Protein AF-A0A7J8VRD4-F1 (afdb_monomer_lite)

Secondary structure (DSSP, 8-state):
-----PPPEEEEEEEPPTT--PPPGGGS-HHHHHHHTTPPEEESSSS-TTEEEEEEEE----------------

Structure (mmCIF, N/CA/C/O backbone):
data_AF-A0A7J8VRD4-F1
#
_entry.id   AF-A0A7J8VRD4-F1
#
loop_
_atom_site.group_PDB
_atom_site.id
_atom_site.type_symbol
_atom_site.label_atom_id
_atom_site.label_alt_id
_atom_site.label_comp_id
_atom_site.label_asym_id
_atom_site.label_entity_id
_atom_site.label_seq_id
_atom_site.pdbx_PDB_ins_code
_atom_site.Cartn_x
_atom_site.Cartn_y
_atom_site.Cartn_z
_atom_site.occupancy
_atom_site.B_iso_or_equiv
_atom_site.auth_seq_id
_atom_site.auth_comp_id
_atom_site.auth_asym_id
_atom_site.auth_atom_id
_atom_site.pdbx_PDB_model_num
ATOM 1 N N . MET A 1 1 ? 17.180 13.076 -35.106 1.00 39.75 1 MET A N 1
ATOM 2 C CA . MET A 1 1 ? 15.960 13.020 -34.270 1.00 39.75 1 MET A CA 1
ATOM 3 C C . MET A 1 1 ? 16.145 11.925 -33.238 1.00 39.75 1 MET A C 1
ATOM 5 O O . MET A 1 1 ? 16.173 10.758 -33.602 1.00 39.75 1 MET A O 1
ATOM 9 N N . ILE A 1 2 ? 16.370 12.291 -31.978 1.00 40.97 2 ILE A N 1
ATOM 10 C CA . ILE A 1 2 ? 16.445 11.315 -30.889 1.00 40.97 2 ILE A CA 1
ATOM 11 C C . ILE A 1 2 ? 14.996 10.950 -30.563 1.00 40.97 2 ILE A C 1
ATOM 13 O O . ILE A 1 2 ? 14.254 11.783 -30.049 1.00 40.97 2 ILE A O 1
ATOM 17 N N . CYS A 1 3 ? 14.560 9.742 -30.921 1.00 44.00 3 CYS A N 1
ATOM 18 C CA . CYS A 1 3 ? 13.262 9.239 -30.484 1.00 44.00 3 CYS A CA 1
ATOM 19 C C . CYS A 1 3 ? 13.305 9.077 -28.962 1.00 44.00 3 CYS A C 1
ATOM 21 O O . CYS A 1 3 ? 13.884 8.118 -28.451 1.00 44.00 3 CYS A O 1
ATOM 23 N N . HIS A 1 4 ? 12.699 10.013 -28.229 1.00 54.91 4 HIS A N 1
ATOM 24 C CA . HIS A 1 4 ? 12.406 9.808 -26.820 1.00 54.91 4 HIS A CA 1
ATOM 25 C C . HIS A 1 4 ? 11.315 8.740 -26.736 1.00 54.91 4 HIS A C 1
ATOM 27 O O . HIS A 1 4 ? 10.127 9.018 -26.875 1.00 54.91 4 HIS A O 1
ATOM 33 N N . VAL A 1 5 ? 11.727 7.489 -26.549 1.00 61.41 5 VAL A N 1
ATOM 34 C CA . VAL A 1 5 ? 10.796 6.394 -26.285 1.00 61.41 5 VAL A CA 1
ATOM 35 C C . VAL A 1 5 ? 10.175 6.682 -24.920 1.00 61.41 5 VAL A C 1
ATOM 37 O O . VAL A 1 5 ? 10.858 6.591 -23.899 1.00 61.41 5 VAL A O 1
ATOM 40 N N . GLN A 1 6 ? 8.920 7.126 -24.894 1.00 61.53 6 GLN A N 1
ATOM 41 C CA . GLN A 1 6 ? 8.214 7.360 -23.642 1.00 61.53 6 GLN A CA 1
ATOM 42 C C . GLN A 1 6 ? 7.853 6.009 -23.032 1.00 61.53 6 GLN A C 1
ATOM 44 O O . GLN A 1 6 ? 7.142 5.188 -23.612 1.00 61.53 6 GLN A O 1
ATOM 49 N N . THR A 1 7 ? 8.418 5.751 -21.861 1.00 68.00 7 THR A N 1
ATOM 50 C CA . THR A 1 7 ? 8.156 4.556 -21.071 1.00 68.00 7 THR A CA 1
ATOM 51 C C . THR A 1 7 ? 6.693 4.568 -20.630 1.00 68.00 7 THR A C 1
ATOM 53 O O . THR A 1 7 ? 6.238 5.532 -20.021 1.00 68.00 7 THR A O 1
ATOM 56 N N . LEU A 1 8 ? 5.953 3.495 -20.922 1.00 73.38 8 LEU A N 1
ATOM 57 C CA . LEU A 1 8 ? 4.570 3.341 -20.468 1.00 73.38 8 LEU A CA 1
ATOM 58 C C . LEU A 1 8 ? 4.526 3.282 -18.936 1.00 73.38 8 LEU A C 1
ATOM 60 O O . LEU A 1 8 ? 5.142 2.405 -18.321 1.00 73.38 8 LEU A O 1
ATOM 64 N N . ASN A 1 9 ? 3.770 4.201 -18.342 1.00 76.00 9 ASN A N 1
ATOM 65 C CA . ASN A 1 9 ? 3.460 4.200 -16.920 1.00 76.00 9 ASN A CA 1
ATOM 66 C C . ASN A 1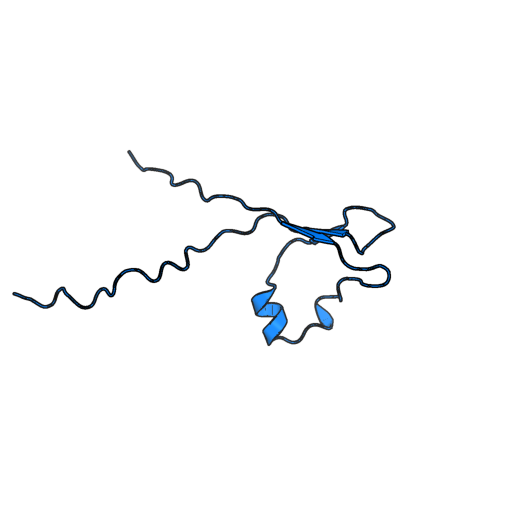 9 ? 2.223 3.327 -16.693 1.00 76.00 9 ASN A C 1
ATOM 68 O O . ASN A 1 9 ? 1.186 3.548 -17.314 1.00 76.00 9 ASN A O 1
ATOM 72 N N . VAL A 1 10 ? 2.335 2.324 -15.822 1.00 78.69 10 VAL A N 1
ATOM 73 C CA . VAL A 1 10 ? 1.223 1.437 -15.455 1.00 78.69 10 VAL A CA 1
ATOM 74 C C . VAL A 1 10 ? 0.912 1.616 -13.973 1.00 78.69 10 VAL A C 1
ATOM 76 O O . VAL A 1 10 ? 1.832 1.647 -13.158 1.00 78.69 10 VAL A O 1
ATOM 79 N N . GLY A 1 11 ? -0.370 1.731 -13.630 1.00 79.88 11 GLY A N 1
ATOM 80 C CA . GLY A 1 11 ? -0.865 1.694 -12.251 1.00 79.88 11 GLY A CA 1
ATOM 81 C C . GLY A 1 11 ? -1.669 0.421 -11.984 1.00 79.88 11 GLY A C 1
ATOM 82 O O . GLY A 1 11 ? -2.203 -0.177 -12.921 1.00 79.88 11 GLY A O 1
ATOM 83 N N . VAL A 1 12 ? -1.739 -0.000 -10.720 1.00 84.00 12 VAL A N 1
ATOM 84 C CA . VAL A 1 12 ? -2.534 -1.161 -10.278 1.00 84.00 12 VAL A CA 1
ATOM 85 C C . VAL A 1 12 ? -3.295 -0.799 -9.005 1.00 84.00 12 VAL A C 1
ATOM 87 O O . VAL A 1 12 ? -2.746 -0.141 -8.124 1.00 84.00 12 VAL A O 1
ATOM 90 N N . VAL A 1 13 ? -4.546 -1.251 -8.900 1.00 84.75 13 VAL A N 1
ATOM 91 C CA . VAL A 1 13 ? -5.338 -1.185 -7.666 1.00 84.75 13 VAL A CA 1
ATOM 92 C C . VAL A 1 13 ? -5.455 -2.596 -7.105 1.00 84.75 13 VAL A C 1
ATOM 94 O O . VAL A 1 13 ? -5.891 -3.508 -7.807 1.00 84.75 13 VAL A O 1
ATOM 97 N N . LEU A 1 14 ? -5.039 -2.778 -5.855 1.00 84.19 14 LEU A N 1
ATOM 98 C CA . LEU A 1 14 ? -5.156 -4.033 -5.126 1.00 84.19 14 LEU A CA 1
ATOM 99 C C . LEU A 1 14 ? -6.284 -3.901 -4.103 1.00 84.19 14 LEU A C 1
ATOM 101 O O . LEU A 1 14 ? -6.266 -3.004 -3.262 1.00 84.19 14 LEU A O 1
ATOM 105 N N . ILE A 1 15 ? -7.259 -4.802 -4.187 1.00 87.88 15 ILE A N 1
ATOM 106 C CA . ILE A 1 15 ? -8.381 -4.882 -3.253 1.00 87.88 15 ILE A CA 1
ATOM 107 C C . ILE A 1 15 ? -8.197 -6.161 -2.448 1.00 87.88 15 ILE A C 1
ATOM 109 O O . ILE A 1 15 ? -8.217 -7.258 -3.009 1.00 87.88 15 ILE A O 1
ATOM 113 N N . LEU A 1 16 ? -7.976 -6.013 -1.147 1.00 86.81 16 LEU A N 1
ATOM 114 C CA . LEU A 1 16 ? -7.845 -7.123 -0.213 1.00 86.81 16 LEU A CA 1
ATOM 115 C C . LEU A 1 16 ? -9.185 -7.390 0.492 1.00 86.81 16 LEU A C 1
ATOM 117 O O . LEU A 1 16 ? -9.980 -6.460 0.658 1.00 86.81 16 LEU A O 1
ATOM 121 N N . PRO A 1 17 ? -9.439 -8.634 0.939 1.00 88.44 17 PRO A N 1
ATOM 122 C CA . PRO A 1 17 ? -10.573 -8.941 1.802 1.00 88.44 17 PRO A CA 1
ATOM 123 C C . PRO A 1 17 ? -10.540 -8.113 3.089 1.00 88.44 17 PRO A C 1
ATOM 125 O O . PRO A 1 17 ? -9.483 -7.645 3.525 1.00 88.44 17 PRO A O 1
ATOM 128 N N . GLU A 1 18 ? -11.697 -7.950 3.718 1.00 83.06 18 GLU A N 1
ATOM 129 C CA . GLU A 1 18 ? -11.814 -7.244 4.992 1.00 83.06 18 GLU A CA 1
ATOM 130 C C . GLU A 1 18 ? -10.937 -7.901 6.079 1.00 83.06 18 GLU A C 1
ATOM 132 O O . GLU A 1 18 ? -10.799 -9.122 6.128 1.00 83.06 18 GLU A O 1
ATOM 137 N N . GLY A 1 19 ? -10.274 -7.085 6.906 1.00 82.75 19 GLY A N 1
ATOM 138 C CA . GLY A 1 19 ? -9.305 -7.540 7.917 1.00 82.75 19 GLY A CA 1
ATOM 139 C C . GLY A 1 19 ? -7.858 -7.739 7.433 1.00 82.75 19 GLY A C 1
ATOM 140 O O . GLY A 1 19 ? -6.970 -7.930 8.259 1.00 82.75 19 GLY A O 1
ATOM 141 N N . PHE A 1 20 ? -7.585 -7.650 6.126 1.00 84.44 20 PHE A N 1
ATOM 142 C CA . PHE A 1 20 ? -6.218 -7.690 5.591 1.00 84.44 20 PHE A CA 1
ATOM 143 C C . PHE A 1 20 ? -5.621 -6.291 5.417 1.00 84.44 20 PHE A C 1
ATOM 145 O O . PHE A 1 20 ? -6.205 -5.423 4.773 1.00 84.44 20 PHE A O 1
ATOM 152 N N . GLU A 1 21 ? -4.403 -6.100 5.917 1.00 81.81 21 GLU A N 1
ATOM 153 C CA . GLU A 1 21 ? -3.630 -4.870 5.736 1.00 81.81 21 GLU A CA 1
ATOM 154 C C . GLU A 1 21 ? -2.215 -5.192 5.250 1.00 81.81 21 GLU A C 1
ATOM 156 O O . GLU A 1 21 ? -1.684 -6.281 5.490 1.00 81.81 21 GLU A O 1
ATOM 161 N N . LEU A 1 22 ? -1.584 -4.234 4.565 1.00 78.56 22 LEU A N 1
ATOM 162 C CA . LEU A 1 22 ? -0.167 -4.343 4.238 1.00 78.56 22 LEU A CA 1
ATOM 163 C C . LEU A 1 22 ? 0.672 -4.337 5.514 1.00 78.56 22 LEU A C 1
ATOM 165 O O . LEU A 1 22 ? 0.512 -3.492 6.394 1.00 78.56 22 LEU A O 1
ATOM 169 N N . VAL A 1 23 ? 1.616 -5.268 5.574 1.00 82.19 23 VAL A N 1
ATOM 170 C CA . VAL A 1 23 ? 2.566 -5.353 6.677 1.00 82.19 23 VAL A CA 1
ATOM 171 C C . VAL A 1 23 ? 3.650 -4.289 6.501 1.00 82.19 23 VAL A C 1
ATOM 173 O O . VAL A 1 23 ? 4.146 -4.082 5.393 1.00 82.19 23 VAL A O 1
ATOM 176 N N . SER A 1 24 ? 4.055 -3.643 7.599 1.00 74.88 24 SER A N 1
ATOM 177 C CA . SER A 1 24 ? 5.178 -2.702 7.604 1.00 74.88 24 SER A CA 1
ATOM 178 C C . SER A 1 24 ? 6.446 -3.318 6.990 1.00 74.88 24 SER A C 1
ATOM 180 O O . SER A 1 24 ? 6.742 -4.491 7.252 1.00 74.88 24 SER A O 1
ATOM 182 N N . PRO A 1 25 ? 7.238 -2.537 6.230 1.00 71.44 25 PRO A N 1
ATOM 183 C CA . PRO A 1 25 ? 8.415 -3.028 5.510 1.00 71.44 25 PRO A CA 1
ATOM 184 C C . PRO A 1 25 ? 9.504 -3.619 6.417 1.00 71.44 25 PRO A C 1
ATOM 186 O O . PRO A 1 25 ? 10.334 -4.393 5.939 1.00 71.44 25 PRO A O 1
ATOM 189 N N . ASP A 1 26 ? 9.495 -3.299 7.712 1.00 78.25 26 ASP A N 1
ATOM 190 C CA . ASP A 1 26 ? 10.414 -3.840 8.721 1.00 78.25 26 ASP A CA 1
ATOM 191 C C . ASP A 1 26 ? 10.156 -5.312 9.067 1.00 78.25 26 ASP A C 1
ATOM 193 O O . ASP A 1 26 ? 11.064 -6.014 9.501 1.00 78.25 26 ASP A O 1
ATOM 197 N N . ARG A 1 27 ? 8.932 -5.811 8.851 1.00 83.56 27 ARG A N 1
ATOM 198 C CA . ARG A 1 27 ? 8.565 -7.213 9.126 1.00 83.56 27 ARG A CA 1
ATOM 199 C C . ARG A 1 27 ? 8.693 -8.114 7.893 1.00 83.56 27 ARG A C 1
ATOM 201 O O . ARG A 1 27 ? 8.405 -9.306 7.962 1.00 83.56 27 ARG A O 1
ATOM 208 N N . ILE A 1 28 ? 9.095 -7.556 6.751 1.00 82.12 28 ILE A N 1
ATOM 209 C CA . ILE A 1 28 ? 9.216 -8.280 5.485 1.00 82.12 28 ILE A CA 1
ATOM 210 C C . ILE A 1 28 ? 10.626 -8.864 5.374 1.00 82.12 28 ILE A C 1
ATOM 212 O O . ILE A 1 28 ? 11.621 -8.151 5.479 1.00 82.12 28 ILE A O 1
ATOM 216 N N . SER A 1 29 ? 10.719 -10.171 5.108 1.00 82.69 29 SER A N 1
ATOM 217 C CA . SER A 1 29 ? 12.008 -10.835 4.862 1.00 82.69 29 SER A CA 1
ATOM 218 C C . SER A 1 29 ? 12.804 -10.155 3.726 1.00 82.69 29 SER A C 1
ATOM 220 O O . SER A 1 29 ? 12.204 -9.694 2.748 1.00 82.69 29 SER A O 1
ATOM 222 N N . PRO A 1 30 ? 14.150 -10.139 3.780 1.00 81.25 30 PRO A N 1
ATOM 223 C CA . PRO A 1 30 ? 14.988 -9.414 2.816 1.00 81.25 30 PRO A CA 1
ATOM 224 C C . PRO A 1 30 ? 14.729 -9.828 1.358 1.00 81.25 30 PRO A C 1
ATOM 226 O O . PRO A 1 30 ? 14.655 -8.982 0.470 1.00 81.25 30 PRO A O 1
ATOM 229 N N . LYS A 1 31 ? 14.459 -11.119 1.124 1.00 81.31 31 LYS A N 1
ATOM 230 C CA . LYS A 1 31 ? 14.129 -11.671 -0.199 1.00 81.31 31 LYS A CA 1
ATOM 231 C C . LYS A 1 31 ? 12.812 -11.137 -0.777 1.00 81.31 31 LYS A C 1
ATOM 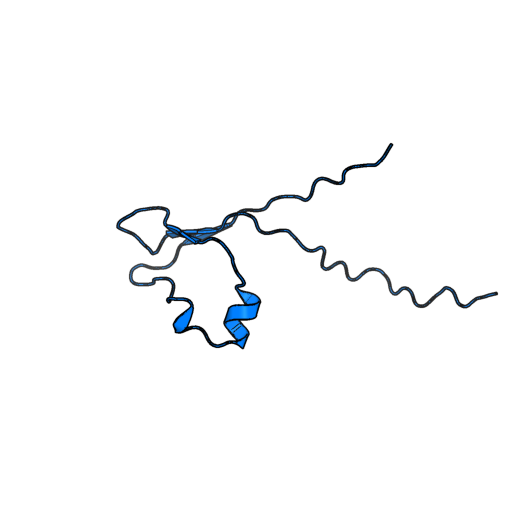233 O O . LYS A 1 31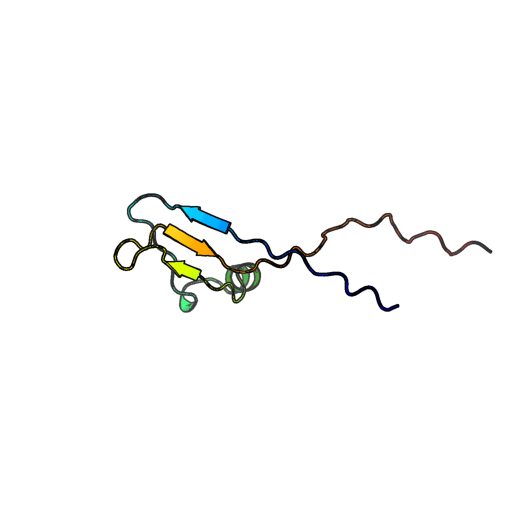 ? 12.680 -11.002 -1.991 1.00 81.31 31 LYS A O 1
ATOM 238 N N . MET A 1 32 ? 11.813 -10.874 0.067 1.00 78.44 32 MET A N 1
ATOM 239 C CA . MET A 1 32 ? 10.538 -10.293 -0.375 1.00 78.44 32 MET A CA 1
ATOM 240 C C . MET A 1 32 ? 10.631 -8.774 -0.521 1.00 78.44 32 MET A 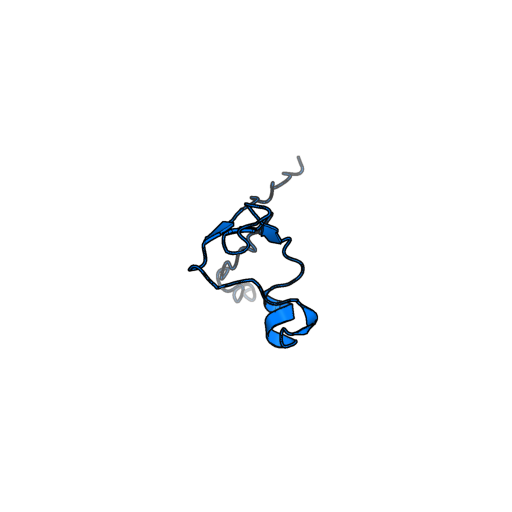C 1
ATOM 242 O O . MET A 1 32 ? 10.045 -8.218 -1.448 1.00 78.44 32 MET A O 1
ATOM 246 N N . LYS A 1 33 ? 11.420 -8.118 0.335 1.00 78.81 33 LYS A N 1
ATOM 247 C CA . LYS A 1 33 ? 11.668 -6.674 0.280 1.00 78.81 33 LYS A CA 1
ATOM 248 C C . LYS A 1 33 ? 12.299 -6.250 -1.049 1.00 78.81 33 LYS A C 1
ATOM 250 O O . LYS A 1 33 ? 11.875 -5.257 -1.625 1.00 78.81 33 LYS A O 1
ATOM 255 N N . GLU A 1 34 ? 13.227 -7.041 -1.587 1.00 79.12 34 GLU A N 1
ATOM 256 C CA . GLU A 1 34 ? 13.837 -6.784 -2.902 1.00 79.12 34 GLU A CA 1
ATOM 257 C C . GLU A 1 34 ? 12.826 -6.884 -4.061 1.00 79.12 34 GLU A C 1
ATOM 259 O O . GLU A 1 34 ? 12.860 -6.081 -4.991 1.00 79.12 34 GLU A O 1
ATOM 264 N N . LYS A 1 35 ? 11.879 -7.831 -3.987 1.00 76.19 35 LYS A N 1
ATOM 265 C CA . LYS A 1 35 ? 10.825 -8.001 -5.003 1.00 76.19 35 LYS A CA 1
ATOM 266 C C . LYS A 1 35 ? 9.772 -6.895 -4.966 1.00 76.19 35 LYS A C 1
ATOM 268 O O . LYS A 1 35 ? 9.232 -6.544 -6.011 1.00 76.19 35 LYS A O 1
ATOM 273 N N . ILE A 1 36 ? 9.458 -6.396 -3.773 1.00 76.06 36 ILE A N 1
ATOM 274 C CA . ILE A 1 36 ? 8.490 -5.313 -3.566 1.00 76.06 36 ILE A CA 1
ATOM 275 C C . ILE A 1 36 ? 9.141 -3.951 -3.862 1.00 76.06 36 ILE A C 1
ATOM 277 O O . ILE A 1 36 ? 8.487 -3.058 -4.392 1.00 76.06 36 ILE A O 1
ATOM 281 N N . GLY A 1 37 ? 10.440 -3.793 -3.600 1.00 72.31 37 GLY A N 1
ATOM 282 C CA . GLY A 1 37 ? 11.162 -2.541 -3.828 1.00 72.31 37 GLY A CA 1
ATOM 283 C C . GLY A 1 37 ? 10.536 -1.341 -3.099 1.00 72.31 37 GLY A C 1
ATOM 284 O O . GLY A 1 37 ? 9.778 -1.496 -2.145 1.00 72.31 37 GLY A O 1
ATOM 285 N N . ASN A 1 38 ? 10.832 -0.128 -3.576 1.00 72.81 38 ASN A N 1
ATOM 286 C CA . ASN A 1 38 ? 10.245 1.125 -3.076 1.00 72.81 38 ASN A CA 1
ATOM 287 C C . ASN A 1 38 ? 8.942 1.483 -3.819 1.00 72.81 38 ASN A C 1
ATOM 289 O O . ASN A 1 38 ? 8.778 2.613 -4.282 1.00 72.81 38 ASN A O 1
ATOM 293 N N . LEU A 1 39 ? 8.030 0.522 -3.996 1.00 74.94 39 LEU A N 1
ATOM 294 C CA . LEU A 1 39 ? 6.718 0.817 -4.579 1.00 74.94 39 LEU A CA 1
ATOM 295 C C . LEU A 1 39 ? 5.935 1.750 -3.636 1.00 74.94 39 LEU A C 1
ATOM 297 O O . LEU A 1 39 ? 5.772 1.421 -2.459 1.00 74.94 39 LEU A O 1
ATOM 301 N N . PRO A 1 40 ? 5.448 2.909 -4.115 1.00 73.44 40 PRO A N 1
ATOM 302 C CA . PRO A 1 40 ? 4.607 3.772 -3.305 1.00 73.44 40 PRO A CA 1
ATOM 303 C C . PRO A 1 40 ? 3.216 3.144 -3.183 1.00 73.44 40 PRO A C 1
ATOM 305 O O . PRO A 1 40 ? 2.497 2.999 -4.176 1.00 73.44 40 PRO A O 1
ATOM 308 N N . PHE A 1 41 ? 2.843 2.785 -1.957 1.00 80.62 41 PHE A N 1
ATOM 309 C CA . PHE A 1 41 ? 1.494 2.346 -1.618 1.00 80.62 41 PHE A CA 1
ATOM 310 C C . PHE A 1 41 ? 0.707 3.531 -1.079 1.00 80.62 41 PHE A C 1
ATOM 312 O O . PHE A 1 41 ? 1.113 4.165 -0.104 1.00 80.62 41 PHE A O 1
ATOM 319 N N . GLN A 1 42 ? -0.418 3.829 -1.715 1.00 83.38 42 GLN A N 1
ATOM 320 C CA . GLN A 1 42 ? -1.365 4.818 -1.223 1.00 83.38 42 GLN A CA 1
ATOM 321 C C . GLN A 1 42 ? -2.654 4.107 -0.833 1.00 83.38 42 GLN A C 1
ATOM 323 O O . GLN A 1 42 ? -3.200 3.323 -1.609 1.00 83.38 42 GLN A O 1
ATOM 328 N N . ASN A 1 43 ? -3.147 4.379 0.371 1.00 85.25 43 ASN A N 1
ATOM 329 C CA . ASN A 1 43 ? -4.462 3.899 0.772 1.00 85.25 43 ASN A CA 1
ATOM 330 C C . ASN A 1 43 ? -5.519 4.693 0.007 1.00 85.25 43 ASN A C 1
ATOM 332 O O . ASN A 1 43 ? -5.469 5.922 -0.022 1.00 85.25 43 ASN A O 1
ATOM 336 N N . TYR A 1 44 ? -6.490 4.000 -0.580 1.00 82.12 44 TYR A N 1
ATOM 337 C CA . TYR A 1 44 ? -7.602 4.661 -1.265 1.00 82.12 44 TYR A CA 1
ATOM 338 C C . TYR A 1 44 ? -8.526 5.400 -0.285 1.00 82.12 44 TYR A C 1
ATOM 340 O O . TYR A 1 44 ? -9.128 6.410 -0.636 1.00 82.12 44 TYR A O 1
ATOM 348 N N . HIS A 1 45 ? -8.629 4.911 0.955 1.00 83.69 45 HIS A N 1
ATOM 349 C CA . HIS A 1 45 ? -9.460 5.501 1.998 1.00 83.69 45 HIS A CA 1
ATOM 350 C C . HIS A 1 45 ? -8.673 5.622 3.314 1.00 83.69 45 HIS A C 1
ATOM 352 O O . HIS A 1 45 ? -7.952 4.689 3.670 1.00 83.69 45 HIS A O 1
ATOM 358 N N . PRO A 1 46 ? -8.830 6.714 4.088 1.00 79.19 46 PRO A N 1
ATOM 359 C CA . PRO A 1 46 ? -8.083 6.918 5.334 1.00 79.19 46 PRO A CA 1
ATOM 360 C C . PRO A 1 46 ? -8.397 5.872 6.412 1.00 79.19 46 PRO A C 1
ATOM 362 O O . PRO A 1 46 ? -7.516 5.499 7.180 1.00 79.19 46 PRO A O 1
ATOM 365 N N . THR A 1 47 ? -9.635 5.369 6.458 1.00 79.88 47 THR A N 1
ATOM 366 C CA . THR A 1 47 ? -10.064 4.371 7.457 1.00 79.88 47 THR A CA 1
ATOM 367 C C . THR A 1 47 ? -10.069 2.928 6.950 1.00 79.88 47 THR A C 1
ATOM 369 O O . THR A 1 47 ? -10.082 2.014 7.766 1.00 79.88 47 THR A O 1
ATOM 372 N N . LYS A 1 48 ? -10.049 2.695 5.627 1.00 77.44 48 LYS A N 1
ATOM 373 C CA . LYS A 1 48 ? -10.052 1.344 5.037 1.00 77.44 48 LYS A CA 1
ATOM 374 C C . LYS A 1 48 ? -8.716 1.092 4.349 1.00 77.44 48 LYS A C 1
ATOM 376 O O . LYS A 1 48 ? -8.502 1.528 3.220 1.00 77.44 48 LYS A O 1
ATOM 381 N N . LYS A 1 49 ? -7.826 0.372 5.030 1.00 79.62 49 LYS A N 1
ATOM 382 C CA . LYS A 1 49 ? -6.466 0.061 4.552 1.00 79.62 49 LYS A CA 1
ATOM 383 C C . LYS A 1 49 ? -6.398 -1.143 3.598 1.00 79.62 49 LYS A C 1
ATOM 385 O O . LYS A 1 49 ? -5.330 -1.482 3.104 1.00 79.62 49 LYS A O 1
ATOM 390 N N . ASN A 1 50 ? -7.539 -1.769 3.314 1.00 80.12 50 ASN A N 1
ATOM 391 C CA . ASN A 1 50 ? -7.668 -2.948 2.453 1.00 80.12 50 ASN A CA 1
ATOM 392 C C . ASN A 1 50 ? -7.613 -2.607 0.954 1.00 80.12 50 ASN A C 1
ATOM 394 O O . ASN A 1 50 ? -7.465 -3.500 0.123 1.00 80.12 50 ASN A O 1
ATOM 398 N N . ILE A 1 51 ? -7.762 -1.328 0.595 1.00 82.38 51 ILE A N 1
ATOM 399 C CA . ILE A 1 51 ? -7.760 -0.862 -0.793 1.00 82.38 51 ILE A CA 1
ATOM 400 C C . ILE A 1 51 ? -6.509 -0.024 -1.017 1.00 82.38 51 ILE A C 1
ATOM 402 O O . ILE A 1 51 ? -6.346 1.051 -0.432 1.00 82.38 51 ILE A O 1
ATOM 406 N N . LEU A 1 52 ? -5.639 -0.523 -1.887 1.00 83.62 52 LEU A N 1
ATOM 407 C CA . LEU A 1 52 ? -4.307 0.016 -2.110 1.00 83.62 52 LEU A CA 1
ATOM 408 C C . LEU A 1 52 ? -4.142 0.408 -3.569 1.00 83.62 52 LEU A C 1
ATOM 410 O O . LEU A 1 52 ? -4.345 -0.398 -4.478 1.00 83.62 52 LEU A O 1
ATOM 414 N N . VAL A 1 53 ? -3.731 1.647 -3.788 1.00 83.88 53 VAL A N 1
ATOM 415 C CA . VAL A 1 53 ? -3.346 2.163 -5.095 1.00 83.88 53 VAL A CA 1
ATOM 416 C C . VAL A 1 53 ? -1.826 2.111 -5.185 1.00 83.88 53 VAL A C 1
ATOM 418 O O . VAL A 1 53 ? -1.121 2.689 -4.356 1.00 83.88 53 VAL A O 1
ATOM 421 N N . ILE A 1 54 ? -1.322 1.400 -6.191 1.00 83.25 54 ILE A N 1
ATOM 422 C CA . ILE A 1 54 ? 0.106 1.289 -6.481 1.00 83.25 54 ILE A CA 1
ATOM 423 C C . ILE A 1 54 ? 0.408 2.157 -7.699 1.00 83.25 54 ILE A C 1
ATOM 425 O O . ILE A 1 54 ? -0.059 1.892 -8.814 1.00 83.25 54 ILE A O 1
ATOM 429 N N . GLY A 1 55 ? 1.200 3.203 -7.469 1.00 68.94 55 GLY A N 1
ATOM 430 C CA . GLY A 1 55 ? 1.625 4.142 -8.500 1.00 68.94 55 GLY A CA 1
ATOM 431 C C . GLY A 1 55 ? 2.897 3.694 -9.222 1.00 68.94 55 GLY A C 1
ATOM 432 O O . GLY A 1 55 ? 3.839 3.212 -8.601 1.00 68.94 55 GLY A O 1
ATOM 433 N N . TYR A 1 56 ? 2.933 3.925 -10.535 1.00 67.25 56 TYR A N 1
ATOM 434 C CA . TYR A 1 56 ? 4.115 3.849 -11.403 1.00 67.25 56 TYR A CA 1
ATOM 435 C C . TYR A 1 56 ? 4.912 2.539 -11.356 1.00 67.25 56 TYR A C 1
ATOM 437 O O . TYR A 1 56 ? 6.048 2.474 -10.885 1.00 67.25 56 TYR A O 1
ATOM 445 N N . ILE A 1 57 ? 4.379 1.507 -12.001 1.00 69.00 57 ILE A N 1
ATOM 446 C CA . ILE A 1 57 ? 5.158 0.331 -12.378 1.00 69.00 57 ILE A CA 1
ATOM 447 C C . ILE A 1 57 ? 5.763 0.573 -13.762 1.00 69.00 57 ILE A C 1
ATOM 449 O O . ILE A 1 57 ? 5.066 0.569 -14.781 1.00 69.00 57 ILE A O 1
ATOM 453 N N . ARG A 1 58 ? 7.091 0.744 -13.820 1.00 63.22 58 ARG A N 1
ATOM 454 C CA . ARG A 1 58 ? 7.822 0.654 -15.091 1.00 63.22 58 ARG A CA 1
ATOM 455 C C . ARG A 1 58 ? 7.780 -0.792 -15.557 1.00 63.22 58 ARG A C 1
ATOM 457 O O . ARG A 1 58 ? 8.420 -1.659 -14.959 1.00 63.22 58 ARG A O 1
ATOM 464 N N . ARG A 1 59 ? 7.081 -1.060 -16.660 1.00 58.22 59 ARG A N 1
ATOM 465 C CA . ARG A 1 59 ? 7.209 -2.355 -17.331 1.00 58.22 59 ARG A CA 1
ATOM 466 C C . ARG A 1 59 ? 8.636 -2.491 -17.854 1.00 58.22 59 ARG A C 1
ATOM 468 O O . ARG A 1 59 ? 8.980 -1.937 -18.895 1.00 58.22 59 ARG A O 1
ATOM 475 N N . ARG A 1 60 ? 9.478 -3.255 -17.155 1.00 55.78 60 ARG A N 1
ATOM 476 C CA . ARG A 1 60 ? 10.669 -3.819 -17.790 1.00 55.78 60 ARG A CA 1
ATOM 477 C C . ARG A 1 60 ? 10.161 -4.809 -18.831 1.00 55.78 60 ARG A C 1
ATOM 479 O O . ARG A 1 60 ? 9.471 -5.762 -18.479 1.00 55.78 60 ARG A O 1
ATOM 486 N N . LYS A 1 61 ? 10.460 -4.575 -20.112 1.00 51.41 61 LYS A N 1
ATOM 487 C CA . LYS A 1 61 ? 10.305 -5.611 -21.135 1.00 51.41 61 LYS A CA 1
ATOM 488 C C . LYS A 1 61 ? 11.166 -6.799 -20.694 1.00 51.41 61 LYS A C 1
ATOM 490 O O . LYS A 1 61 ? 12.364 -6.804 -20.942 1.00 51.41 61 LYS A O 1
ATOM 495 N N . GLN A 1 62 ? 10.573 -7.820 -20.078 1.00 51.84 62 GLN A N 1
ATOM 496 C CA . GLN A 1 62 ? 11.113 -9.176 -20.156 1.00 51.84 62 GLN A CA 1
ATOM 497 C C . GLN A 1 62 ? 10.789 -9.704 -21.554 1.00 51.84 62 GLN A C 1
ATOM 499 O O . GLN A 1 62 ? 9.986 -10.609 -21.745 1.00 51.84 62 GLN A O 1
ATOM 504 N N . GLY A 1 63 ? 11.386 -9.070 -22.562 1.00 38.00 63 GLY A N 1
ATOM 505 C CA . GLY A 1 63 ? 11.566 -9.737 -23.830 1.00 38.00 63 GLY A CA 1
ATOM 506 C C . GLY A 1 63 ? 12.631 -10.787 -23.579 1.00 38.00 63 GLY A C 1
ATOM 507 O O . GLY A 1 63 ? 13.789 -10.435 -23.368 1.00 38.00 63 GLY A O 1
ATOM 508 N N . LYS A 1 64 ? 12.265 -12.069 -23.624 1.00 49.78 64 LYS A N 1
ATOM 509 C CA . LYS A 1 64 ? 13.201 -13.036 -24.192 1.00 49.78 64 LYS A CA 1
ATOM 510 C C . LYS A 1 64 ? 13.456 -12.545 -25.618 1.00 49.78 64 LYS A C 1
ATOM 512 O O . LYS A 1 64 ? 12.660 -12.805 -26.513 1.00 49.78 64 LYS A O 1
ATOM 517 N N . GLY A 1 65 ? 14.472 -11.700 -25.788 1.00 40.09 65 GLY A N 1
ATOM 518 C CA . GLY A 1 65 ? 14.961 -11.335 -27.108 1.00 40.09 65 GLY A CA 1
ATOM 519 C C . GLY A 1 65 ? 15.442 -12.613 -27.794 1.00 40.09 65 GLY A C 1
ATOM 520 O O . GLY A 1 65 ? 15.940 -13.505 -27.096 1.00 40.09 65 GLY A O 1
ATOM 521 N N . PRO A 1 66 ? 15.259 -12.754 -29.118 1.00 49.69 66 PRO A N 1
ATOM 522 C CA . PRO A 1 66 ? 15.800 -13.898 -29.826 1.00 49.69 66 PRO A CA 1
ATOM 523 C C . PRO A 1 66 ? 17.299 -13.967 -29.544 1.00 49.69 66 PRO A C 1
ATOM 525 O O . PRO A 1 66 ? 18.001 -12.958 -29.568 1.00 49.69 66 PRO A O 1
ATOM 528 N N . ASN A 1 67 ? 17.730 -15.173 -29.198 1.00 40.94 67 ASN A N 1
ATOM 529 C CA . ASN A 1 67 ? 19.087 -15.557 -28.864 1.00 40.94 67 ASN A CA 1
ATOM 530 C C . ASN A 1 67 ? 20.096 -14.860 -29.800 1.00 40.94 67 ASN A C 1
ATOM 532 O O . ASN A 1 67 ? 20.206 -15.224 -30.970 1.00 40.94 67 ASN A O 1
ATOM 536 N N . LEU A 1 68 ? 20.825 -13.853 -29.303 1.00 54.69 68 LEU A N 1
ATOM 537 C CA . LEU A 1 68 ? 21.995 -13.296 -29.989 1.00 54.69 68 LEU A CA 1
ATOM 538 C C . LEU A 1 68 ? 23.184 -14.246 -29.782 1.00 54.69 68 LEU A C 1
ATOM 540 O O . LEU A 1 68 ? 24.204 -13.907 -29.199 1.00 54.69 68 LEU A O 1
ATOM 544 N N . SER A 1 69 ? 23.023 -15.463 -30.288 1.00 53.75 69 SER A N 1
ATOM 545 C CA . SER A 1 69 ? 24.090 -16.416 -30.563 1.00 53.75 69 SER A CA 1
ATOM 546 C C . SER A 1 69 ? 24.041 -16.710 -32.060 1.00 53.75 69 SER A C 1
ATOM 548 O O . SER A 1 69 ? 23.711 -17.807 -32.490 1.00 53.75 69 SER A O 1
ATOM 550 N N . ARG A 1 70 ? 24.250 -15.676 -32.887 1.00 51.94 70 ARG A N 1
ATOM 551 C CA . ARG A 1 70 ? 24.605 -15.859 -34.303 1.00 51.94 70 ARG A CA 1
ATOM 552 C C . ARG A 1 70 ? 25.143 -14.583 -34.942 1.00 51.94 70 ARG A C 1
ATOM 554 O O . ARG A 1 70 ? 24.539 -14.047 -35.863 1.00 51.94 70 ARG A O 1
ATOM 561 N N . ARG A 1 71 ? 26.283 -14.094 -34.456 1.00 48.38 71 ARG A N 1
ATOM 562 C CA . ARG A 1 71 ? 27.230 -13.314 -35.275 1.00 48.38 71 ARG A CA 1
ATOM 563 C C . ARG A 1 71 ? 28.676 -13.672 -34.912 1.00 48.38 71 ARG A C 1
ATOM 565 O O . ARG A 1 71 ? 29.511 -12.804 -34.744 1.00 48.38 71 ARG A O 1
ATOM 572 N N . GLU A 1 72 ? 28.956 -14.968 -34.815 1.00 51.44 72 GLU A N 1
ATOM 573 C CA . GLU A 1 72 ? 30.195 -15.502 -35.378 1.00 51.44 72 GLU A CA 1
ATOM 574 C C . GLU A 1 72 ? 29.789 -16.263 -36.634 1.00 51.44 72 GLU A C 1
ATOM 576 O O . GLU A 1 72 ? 29.314 -17.395 -36.569 1.00 51.44 72 GLU A O 1
ATOM 581 N N . GLN A 1 73 ? 29.853 -15.589 -37.775 1.00 46.41 73 GLN A N 1
ATOM 582 C CA . GLN A 1 73 ? 29.944 -16.238 -39.076 1.00 46.41 73 GLN A CA 1
ATOM 583 C C . GLN A 1 73 ? 30.418 -15.188 -40.083 1.00 46.41 73 GLN A C 1
ATOM 585 O O . GLN A 1 73 ? 29.598 -14.489 -40.665 1.00 46.41 73 GLN A O 1
ATOM 590 N N . LYS A 1 74 ? 31.752 -15.152 -40.218 1.00 44.91 74 LYS A N 1
ATOM 591 C CA . LYS A 1 74 ? 32.539 -14.881 -41.429 1.00 44.91 74 LYS A CA 1
ATOM 592 C C . LYS A 1 74 ? 32.528 -13.474 -42.032 1.00 44.91 74 LYS A C 1
ATOM 594 O O . LYS A 1 74 ? 31.457 -12.984 -42.436 1.00 44.91 74 LYS A O 1
#

InterPro domains:
  IPR002325 Cytochrome f [PR00610] (9-29)
  IPR002325 Cytochrome f [PR00610] 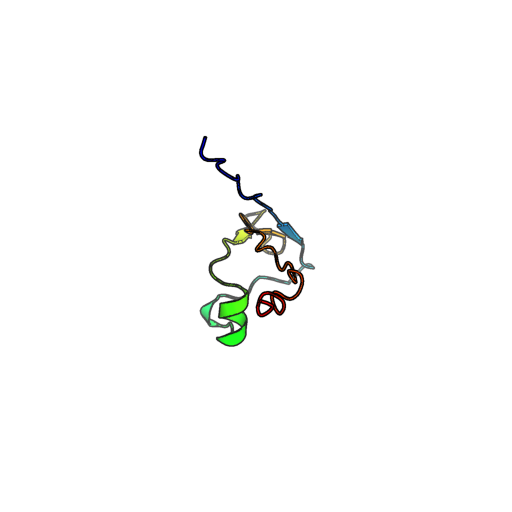(30-50)
  IPR002325 Cytochrome f [PS51010] (8-57)
  IPR024094 Cytochrome f large domain [PF16639] (7-60)
  IPR036826 Cytochrome f large domain superfamily [G3DSA:2.60.40.830] (3-65)
  IPR036826 Cytochrome f large domain superfamily [SSF49441] (7-61)

Foldseek 3Di:
DPPPPDFDWDKDKAAAPPPDADDDLVPDDPVVCVVCDPFDWDQPDPPGRRITITGGDGDDPPPPDPDPPPPPDD

pLDDT: mean 70.34, std 14.78, range [38.0, 88.44]

Sequence (74 aa):
MICHVQTLNVGVVLILPEGFELVSPDRISPKMKEKIGN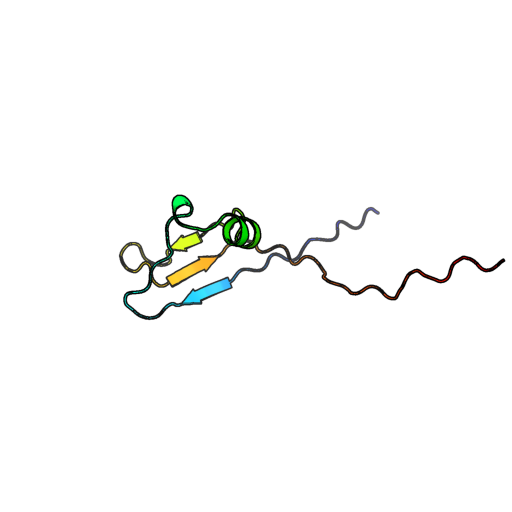LPFQNYHPTKKNILVIGYIRRRKQGKGPNLSRREQK

Organism: NCBI:txid34286

Radius of gyration: 19.23 Å; chains: 1; bounding box: 44×29×51 Å